Protein AF-A0A834XG68-F1 (afdb_monomer)

Foldseek 3Di:
DVVVCPVVLVVLVVVCVVQCLVVQVVVCHDPDDDQLVNSVVPGPDPDPCSSVVSVVSQVSCVVVVNDPD

InterPro domains:
  IPR012967 Caffeic acid 3-O-methyltransferase-like, dimerisation domain [PF08100] (1-69)
  IPR016461 O-methyltransferase-like [PS51683] (1-69)
  IPR016461 O-methyltransferase-like [PTHR11746] (1-67)
  IPR036388 Winged helix-like DNA-binding domain superfamily [G3DSA:1.10.10.10] (1-69)
  IPR036390 Winged helix DNA-binding domain superfamily [SSF46785] (1-69)

Secondary structure (DSSP, 8-state):
-HHHHHHHHHHHHHHHHHTTHHHHHHHH-TT----HHHHHTTSS---TTHHHHHHHHHHHHHHTTSS--

Radius of gyration: 12.08 Å; Cα contacts (8 Å, |Δi|>4): 37; chains: 1; bounding box: 31×19×31 Å

Solvent-accessible surface area (backbone atoms only — not comparable to full-atom values): 4198 Å² total; per-residue (Å²): 114,66,78,70,43,64,64,50,52,60,50,45,53,49,51,41,56,76,67,40,50,62,57,55,51,60,71,65,37,92,90,56,88,76,53,41,55,66,54,37,75,72,38,102,65,87,58,88,58,46,29,63,54,43,44,55,48,50,49,56,38,31,77,68,69,76,42,86,129

Structure (mmCIF, N/CA/C/O backbone):
data_AF-A0A834XG68-F1
#
_entry.id   AF-A0A834XG68-F1
#
loop_
_atom_site.group_PDB
_atom_site.id
_atom_site.type_symbol
_atom_site.label_atom_id
_atom_site.label_alt_id
_atom_site.label_comp_id
_atom_site.label_asym_id
_atom_site.label_entity_id
_atom_site.label_seq_id
_atom_site.pdbx_PDB_ins_code
_atom_site.Cartn_x
_atom_site.Cartn_y
_atom_site.Cartn_z
_atom_site.occupancy
_atom_site.B_iso_or_equiv
_atom_site.auth_seq_id
_atom_site.auth_comp_id
_atom_site.auth_asym_id
_atom_site.auth_atom_id
_atom_site.pdbx_PDB_model_num
ATOM 1 N N . MET A 1 1 ? 13.428 -10.168 13.135 1.00 61.00 1 MET A N 1
ATOM 2 C CA . MET A 1 1 ? 13.087 -9.655 11.784 1.00 61.00 1 MET A CA 1
ATOM 3 C C . MET A 1 1 ? 12.355 -8.308 11.794 1.00 61.00 1 MET A C 1
ATOM 5 O O . MET A 1 1 ? 12.526 -7.566 10.842 1.00 61.00 1 MET A O 1
ATOM 9 N N . GLN A 1 2 ? 11.617 -7.936 12.852 1.00 63.84 2 GLN A N 1
ATOM 10 C CA . GLN A 1 2 ? 10.939 -6.627 12.963 1.00 63.84 2 GLN A CA 1
ATOM 11 C C . GLN A 1 2 ? 11.884 -5.405 12.869 1.00 63.84 2 GLN A C 1
ATOM 13 O O . GLN A 1 2 ? 11.540 -4.426 12.220 1.00 63.84 2 GLN A O 1
ATOM 18 N N . LEU A 1 3 ? 13.116 -5.488 13.398 1.00 71.25 3 LEU A N 1
ATOM 19 C CA . LEU A 1 3 ? 14.117 -4.414 13.261 1.00 71.25 3 LEU A CA 1
ATOM 20 C C . LEU A 1 3 ? 14.438 -4.052 11.798 1.00 71.25 3 LEU A C 1
ATOM 22 O O . LEU A 1 3 ? 14.671 -2.887 11.505 1.00 71.25 3 LEU A O 1
ATOM 26 N N . VAL A 1 4 ? 14.425 -5.025 10.880 1.00 69.75 4 VAL A N 1
ATOM 27 C CA . VAL A 1 4 ? 14.679 -4.776 9.448 1.00 69.75 4 VAL A CA 1
ATOM 28 C C . VAL A 1 4 ? 13.471 -4.107 8.791 1.00 69.75 4 VAL A C 1
ATOM 30 O O . VAL A 1 4 ? 13.637 -3.264 7.921 1.00 69.75 4 VAL A O 1
ATOM 33 N N . MET A 1 5 ? 12.256 -4.427 9.246 1.00 70.62 5 MET A N 1
ATOM 34 C CA . MET A 1 5 ? 11.027 -3.800 8.750 1.00 70.62 5 MET A CA 1
ATOM 35 C C . MET A 1 5 ? 10.818 -2.378 9.290 1.00 70.62 5 MET A C 1
ATOM 37 O O . MET A 1 5 ? 10.029 -1.634 8.716 1.00 70.62 5 MET A O 1
ATOM 41 N N . SER A 1 6 ? 11.550 -1.973 10.336 1.00 77.44 6 SER A N 1
ATOM 42 C CA . SER A 1 6 ? 11.426 -0.642 10.949 1.00 77.44 6 SER A CA 1
ATOM 43 C C . SER A 1 6 ? 11.659 0.519 9.974 1.00 77.44 6 SER A C 1
ATOM 45 O O . SER A 1 6 ? 11.022 1.557 10.116 1.00 77.44 6 SER A O 1
ATOM 47 N N . SER A 1 7 ? 12.517 0.344 8.963 1.00 79.31 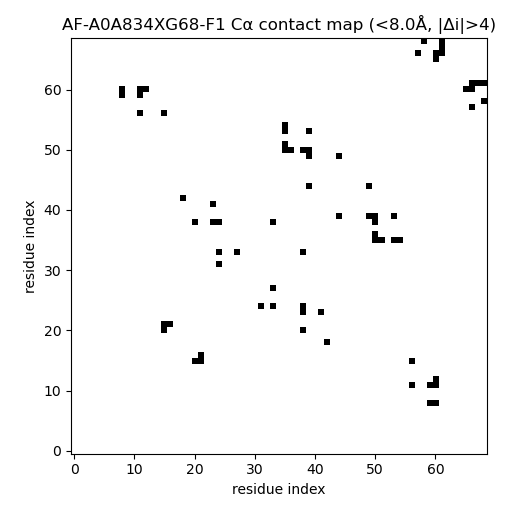7 SER A N 1
ATOM 48 C CA . SER A 1 7 ? 12.729 1.324 7.889 1.00 79.31 7 SER A CA 1
ATOM 49 C C . SER A 1 7 ? 11.824 1.092 6.678 1.00 79.31 7 SER A C 1
ATOM 51 O O . SER A 1 7 ? 11.472 2.039 5.978 1.00 79.31 7 SER A O 1
ATOM 53 N N . VAL A 1 8 ? 11.407 -0.154 6.447 1.00 84.50 8 VAL A N 1
ATOM 54 C CA . VAL A 1 8 ? 10.602 -0.543 5.283 1.00 84.50 8 VAL A CA 1
ATOM 55 C C . VAL A 1 8 ? 9.150 -0.089 5.429 1.00 84.50 8 VAL A C 1
ATOM 57 O O . VAL A 1 8 ? 8.562 0.348 4.447 1.00 84.50 8 VAL A O 1
ATOM 60 N N . ILE A 1 9 ? 8.570 -0.144 6.633 1.00 85.00 9 ILE A N 1
ATOM 61 C CA . ILE A 1 9 ? 7.172 0.266 6.858 1.00 85.00 9 ILE A CA 1
ATOM 62 C C . ILE A 1 9 ? 6.981 1.773 6.614 1.00 85.00 9 ILE A C 1
ATOM 64 O O . ILE A 1 9 ? 6.079 2.115 5.849 1.00 85.00 9 ILE A O 1
ATOM 68 N N . PRO A 1 10 ? 7.812 2.686 7.170 1.00 87.69 10 PRO A N 1
ATOM 69 C CA . PRO A 1 10 ? 7.701 4.113 6.866 1.00 87.69 10 PRO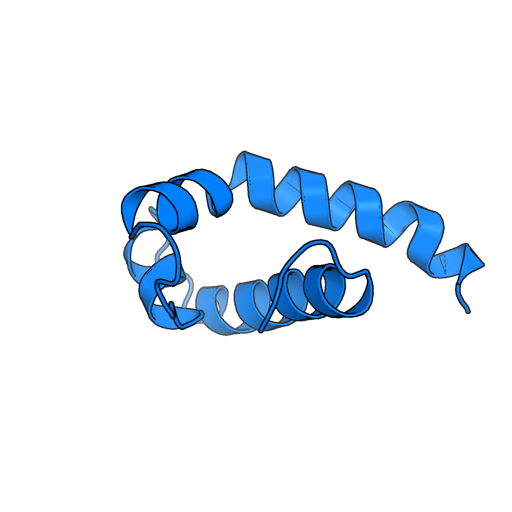 A CA 1
ATOM 70 C C . PRO A 1 10 ? 7.897 4.419 5.381 1.00 87.69 10 PRO A 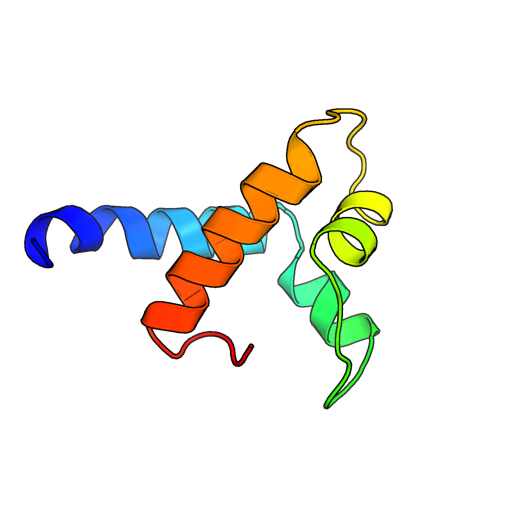C 1
ATOM 72 O O . PRO A 1 10 ? 7.152 5.222 4.828 1.00 87.69 10 PRO A O 1
ATOM 75 N N . MET A 1 11 ? 8.850 3.750 4.720 1.00 88.75 11 MET A N 1
ATOM 76 C CA . MET A 1 11 ? 9.048 3.902 3.276 1.00 88.75 11 MET A CA 1
ATOM 77 C C . MET A 1 11 ? 7.823 3.442 2.491 1.00 88.75 11 MET A C 1
ATOM 79 O O . MET A 1 11 ? 7.372 4.152 1.601 1.00 88.75 11 MET A O 1
ATOM 83 N N . ALA A 1 12 ? 7.254 2.288 2.839 1.00 89.00 12 ALA A N 1
ATOM 84 C CA . ALA A 1 12 ? 6.055 1.781 2.192 1.00 89.00 12 ALA A CA 1
ATOM 85 C C . ALA A 1 12 ? 4.892 2.765 2.353 1.00 89.00 12 ALA A C 1
ATOM 87 O O . ALA A 1 12 ? 4.289 3.161 1.357 1.00 89.00 12 ALA A O 1
ATOM 88 N N . LEU A 1 13 ? 4.638 3.231 3.579 1.00 89.56 13 LEU A N 1
ATOM 89 C CA . LEU A 1 13 ? 3.604 4.223 3.868 1.00 89.56 13 LEU A CA 1
ATOM 90 C C . LEU A 1 13 ? 3.805 5.505 3.046 1.00 89.56 13 LEU A C 1
ATOM 92 O O . LEU A 1 13 ? 2.865 5.977 2.408 1.00 89.56 13 LEU A O 1
ATOM 96 N N . GLN A 1 14 ? 5.032 6.030 3.009 1.00 90.19 14 GLN A N 1
ATOM 97 C CA . GLN A 1 14 ? 5.373 7.204 2.210 1.00 90.19 14 GLN A CA 1
ATOM 98 C C . GLN A 1 14 ? 5.116 6.964 0.720 1.00 90.19 14 GLN A C 1
ATOM 100 O O . GLN A 1 14 ? 4.441 7.766 0.087 1.00 90.19 14 GLN A O 1
ATOM 105 N N . THR A 1 15 ? 5.563 5.839 0.162 1.00 90.25 15 THR A N 1
ATOM 106 C CA . THR A 1 15 ? 5.310 5.502 -1.245 1.00 90.25 15 THR A CA 1
ATOM 107 C C . THR A 1 15 ? 3.815 5.388 -1.543 1.00 90.25 15 THR A C 1
ATOM 109 O O . THR A 1 15 ? 3.362 5.847 -2.585 1.00 90.25 15 THR A O 1
ATOM 112 N N . THR A 1 16 ? 3.018 4.815 -0.636 1.00 89.81 16 THR A N 1
ATOM 113 C CA . THR A 1 16 ? 1.559 4.711 -0.840 1.00 89.81 16 THR A CA 1
ATOM 114 C C . THR A 1 16 ? 0.879 6.085 -0.804 1.00 89.81 16 THR A C 1
ATOM 116 O O . THR A 1 16 ? -0.085 6.306 -1.538 1.00 89.81 16 THR A O 1
ATOM 119 N N . LEU A 1 17 ? 1.391 7.015 0.012 1.00 89.56 17 LEU A N 1
ATOM 120 C CA . LEU A 1 17 ? 0.965 8.419 0.031 1.00 89.56 17 LEU A CA 1
ATOM 121 C C . LEU A 1 17 ? 1.358 9.150 -1.258 1.00 89.56 17 LEU A C 1
ATOM 123 O O . LEU A 1 17 ? 0.511 9.806 -1.855 1.00 89.56 17 LEU A O 1
ATOM 127 N N . GLU A 1 18 ? 2.603 9.009 -1.714 1.00 89.25 18 GLU A N 1
ATOM 128 C CA . GLU A 1 18 ? 3.104 9.655 -2.938 1.00 89.25 18 GLU A CA 1
ATOM 129 C C . GLU A 1 18 ? 2.402 9.146 -4.198 1.00 89.25 18 GLU A C 1
ATOM 131 O O . GLU A 1 18 ? 2.142 9.916 -5.120 1.00 89.25 18 GLU A O 1
ATOM 136 N N . LEU A 1 19 ? 2.039 7.863 -4.224 1.00 88.31 19 LEU A N 1
ATOM 137 C CA . LEU A 1 19 ? 1.220 7.288 -5.288 1.00 88.31 19 LEU A CA 1
ATOM 138 C C . LEU A 1 19 ? -0.250 7.732 -5.209 1.00 88.31 19 LEU A C 1
ATOM 140 O O . LEU A 1 19 ? -0.998 7.479 -6.142 1.00 88.31 19 LEU A O 1
ATOM 144 N N . GLY A 1 20 ? -0.697 8.377 -4.129 1.00 89.75 20 GLY A N 1
ATOM 145 C CA . GLY A 1 20 ? -2.093 8.798 -3.976 1.00 89.75 20 GLY A CA 1
ATOM 146 C C . GLY A 1 20 ? -3.065 7.640 -3.728 1.00 89.75 20 GLY A C 1
ATOM 147 O O . GLY A 1 20 ? -4.268 7.782 -3.925 1.00 89.75 20 GLY A O 1
ATOM 148 N N . VAL A 1 21 ? -2.576 6.487 -3.267 1.00 90.19 21 VAL A N 1
ATOM 149 C CA . VAL A 1 21 ? -3.411 5.294 -3.049 1.00 90.19 21 VAL A CA 1
ATOM 150 C C . VAL A 1 21 ? -4.459 5.528 -1.963 1.00 90.19 21 VAL A C 1
ATOM 152 O O . VAL A 1 21 ? -5.601 5.105 -2.107 1.00 90.19 21 VAL A O 1
ATOM 155 N N . PHE A 1 22 ? -4.109 6.251 -0.897 1.00 88.75 22 PHE A N 1
ATOM 156 C CA . PHE A 1 22 ? -5.070 6.604 0.152 1.00 88.75 22 PHE A CA 1
ATOM 157 C C . PHE A 1 22 ? -6.182 7.532 -0.350 1.00 88.75 22 PHE A C 1
ATOM 159 O O . PHE A 1 22 ? -7.314 7.407 0.103 1.00 88.75 22 PHE A O 1
ATOM 166 N N . ASP A 1 23 ? -5.884 8.419 -1.302 1.00 90.31 23 ASP A N 1
ATOM 167 C CA . ASP A 1 23 ? -6.887 9.283 -1.934 1.00 90.31 23 ASP A CA 1
ATOM 168 C C . ASP A 1 23 ? -7.853 8.459 -2.798 1.00 90.31 23 ASP A C 1
ATOM 170 O O . ASP A 1 23 ? -9.065 8.651 -2.731 1.00 90.31 23 ASP A O 1
ATOM 174 N N . ILE A 1 24 ? -7.335 7.464 -3.527 1.00 90.81 24 ILE A N 1
ATOM 175 C CA . ILE A 1 24 ? -8.146 6.501 -4.286 1.00 90.81 24 ILE A CA 1
ATOM 176 C C . ILE A 1 24 ? -9.074 5.704 -3.354 1.00 90.81 24 ILE A C 1
ATOM 178 O O . ILE A 1 24 ? -10.270 5.586 -3.625 1.00 90.81 24 ILE A O 1
ATOM 182 N N . ILE A 1 25 ? -8.551 5.196 -2.232 1.00 88.00 25 ILE A N 1
ATOM 183 C CA . ILE A 1 25 ? -9.349 4.468 -1.231 1.00 88.00 25 ILE A CA 1
ATOM 184 C C . ILE A 1 25 ? -10.416 5.383 -0.619 1.00 88.00 25 ILE A C 1
ATOM 186 O O . ILE A 1 25 ? -11.580 4.997 -0.534 1.00 88.00 25 ILE A O 1
ATOM 190 N N . ALA A 1 26 ? -10.051 6.611 -0.245 1.00 88.69 26 ALA A N 1
ATOM 191 C CA . ALA A 1 26 ? -10.985 7.579 0.327 1.00 88.69 26 ALA A CA 1
ATOM 192 C C . ALA A 1 26 ? -12.109 7.951 -0.653 1.00 88.69 26 ALA A C 1
ATOM 194 O O . ALA A 1 26 ? -13.266 8.068 -0.248 1.00 88.69 26 ALA A O 1
ATOM 195 N N . LYS A 1 27 ? -11.796 8.084 -1.948 1.00 90.00 27 LYS A N 1
ATOM 196 C CA . LYS A 1 27 ? -12.778 8.349 -3.010 1.00 90.00 27 LYS A CA 1
ATOM 197 C C . LYS A 1 27 ? -13.763 7.206 -3.227 1.00 90.00 27 LYS A C 1
ATOM 199 O O . LYS A 1 27 ? -14.902 7.471 -3.600 1.00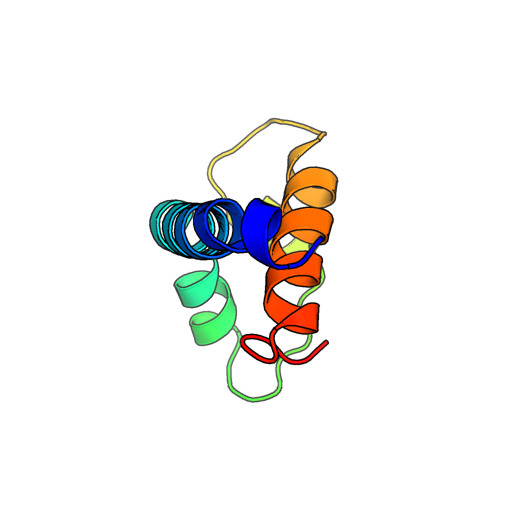 90.00 27 LYS A O 1
ATOM 204 N N . ALA A 1 28 ? -13.350 5.960 -3.002 1.00 88.12 28 ALA A N 1
ATOM 205 C CA . ALA A 1 28 ? -14.241 4.809 -3.125 1.00 88.12 28 ALA A CA 1
ATOM 206 C C . ALA A 1 28 ? -15.294 4.742 -2.003 1.00 88.12 28 ALA A C 1
ATOM 208 O O . ALA A 1 28 ? -16.350 4.141 -2.195 1.00 88.12 28 ALA A O 1
ATOM 209 N N . GLY A 1 29 ? -15.040 5.408 -0.874 1.00 85.19 29 GLY A N 1
ATOM 210 C CA . GLY A 1 29 ? -15.975 5.538 0.239 1.00 85.19 29 GLY A CA 1
ATOM 211 C C . GLY A 1 29 ? -15.740 4.541 1.375 1.00 85.19 29 GLY A C 1
ATOM 212 O O . GLY A 1 29 ? -14.967 3.588 1.273 1.00 85.19 29 GLY A O 1
ATOM 213 N N . GLU A 1 30 ? -16.407 4.786 2.503 1.00 83.62 30 GLU A N 1
ATOM 214 C CA . GLU A 1 30 ? -16.253 3.979 3.713 1.00 83.62 30 GLU A CA 1
ATOM 215 C C . GLU A 1 30 ? -16.736 2.537 3.490 1.00 83.62 30 GLU A C 1
ATOM 217 O O . GLU A 1 30 ? -17.834 2.299 2.988 1.00 83.62 30 GLU A O 1
ATOM 222 N N . GLY A 1 31 ? -15.898 1.559 3.846 1.00 80.44 31 GLY A N 1
ATOM 223 C CA . GLY A 1 31 ? -16.195 0.136 3.655 1.00 80.44 31 GLY A CA 1
ATOM 224 C C . GLY A 1 31 ? -16.053 -0.369 2.213 1.00 80.44 31 GLY A C 1
ATOM 225 O O . GLY A 1 31 ? -16.357 -1.537 1.954 1.00 80.44 31 GLY A O 1
ATOM 226 N N . ALA A 1 32 ? -15.582 0.465 1.279 1.00 83.81 32 ALA A N 1
ATOM 227 C CA . ALA A 1 32 ? -15.310 0.035 -0.085 1.00 83.81 32 ALA A CA 1
ATOM 228 C C . ALA A 1 32 ? -14.188 -1.013 -0.123 1.00 83.81 32 ALA A C 1
ATOM 230 O O . ALA A 1 32 ? -13.119 -0.839 0.463 1.00 83.81 32 ALA A O 1
ATOM 231 N N . LYS A 1 33 ? -14.431 -2.107 -0.848 1.00 81.44 33 LYS A N 1
ATOM 232 C CA . LYS A 1 33 ? -13.433 -3.145 -1.111 1.00 81.44 33 LYS A CA 1
ATOM 233 C C . LYS A 1 33 ? -12.839 -2.907 -2.486 1.00 81.44 33 LYS A C 1
ATOM 235 O O . LYS A 1 33 ? -13.489 -3.184 -3.489 1.00 81.44 33 LYS A O 1
ATOM 240 N N . LEU A 1 34 ? -11.624 -2.381 -2.512 1.00 85.62 34 LEU A N 1
ATOM 241 C CA . LEU A 1 34 ? -10.863 -2.178 -3.737 1.00 85.62 34 LEU A CA 1
ATOM 242 C C . LEU A 1 34 ? -9.844 -3.300 -3.898 1.00 85.62 34 LEU A C 1
ATOM 244 O O . LEU A 1 34 ? -9.149 -3.653 -2.944 1.00 85.62 34 LEU A O 1
ATOM 248 N N . SER A 1 35 ? -9.732 -3.843 -5.106 1.00 88.31 35 SER A N 1
ATOM 249 C CA . SER A 1 35 ? -8.610 -4.705 -5.460 1.00 88.31 35 SER A CA 1
ATOM 250 C C . SER A 1 35 ? -7.383 -3.869 -5.834 1.00 88.31 35 SER A C 1
ATOM 252 O O . SER A 1 35 ? -7.480 -2.691 -6.182 1.00 88.31 35 SER A O 1
ATOM 254 N N . ALA A 1 36 ? -6.201 -4.491 -5.822 1.00 87.69 36 ALA A N 1
ATOM 255 C CA . ALA A 1 36 ? -4.978 -3.831 -6.275 1.00 87.69 36 ALA A CA 1
ATOM 256 C C . ALA A 1 36 ? -5.043 -3.393 -7.754 1.00 87.69 36 ALA A C 1
ATOM 258 O O . ALA A 1 36 ? -4.374 -2.432 -8.127 1.00 87.69 36 ALA A O 1
ATOM 259 N N . ASN A 1 37 ? -5.861 -4.061 -8.581 1.00 88.56 37 ASN A N 1
ATOM 260 C CA . ASN A 1 37 ? -6.100 -3.652 -9.968 1.00 88.56 37 ASN A CA 1
ATOM 261 C C . ASN A 1 37 ? -6.946 -2.375 -10.033 1.00 88.56 37 ASN A C 1
ATOM 263 O O . ASN A 1 37 ? -6.555 -1.447 -10.726 1.00 88.56 37 ASN A O 1
ATOM 267 N N . ASP A 1 38 ? -8.020 -2.279 -9.238 1.00 89.88 38 ASP A N 1
ATOM 268 C CA . ASP A 1 38 ? -8.884 -1.085 -9.210 1.00 89.88 38 ASP A CA 1
ATOM 269 C C . ASP A 1 38 ? -8.109 0.177 -8.807 1.00 89.88 38 ASP A C 1
ATOM 271 O O . ASP A 1 38 ? -8.392 1.283 -9.271 1.00 89.88 38 ASP A O 1
ATOM 275 N N . ILE A 1 39 ? -7.119 0.012 -7.926 1.00 89.81 39 ILE A N 1
ATOM 276 C CA . ILE A 1 39 ? -6.207 1.08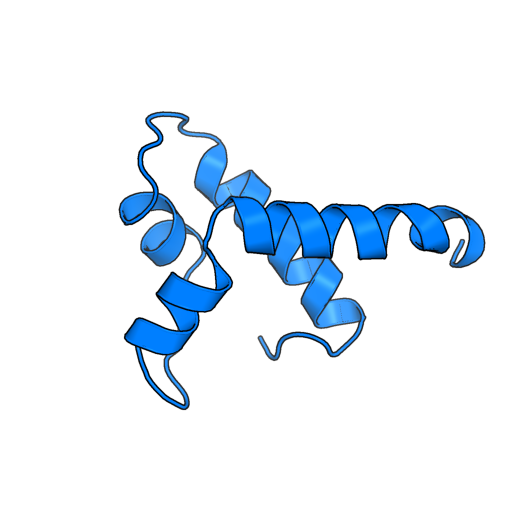6 -7.531 1.00 89.81 39 ILE A CA 1
ATOM 277 C C . ILE A 1 39 ? -5.207 1.366 -8.659 1.00 89.81 39 ILE A C 1
ATOM 279 O O . ILE A 1 39 ? -4.984 2.525 -8.995 1.00 89.81 39 ILE A O 1
ATOM 283 N N . ALA A 1 40 ? -4.622 0.329 -9.267 1.00 89.81 40 ALA A N 1
ATOM 284 C CA . ALA A 1 40 ? -3.665 0.474 -10.365 1.00 89.81 40 ALA A CA 1
ATOM 285 C C . ALA A 1 40 ? -4.258 1.187 -11.591 1.00 89.81 40 ALA A C 1
ATOM 287 O O . ALA A 1 40 ? -3.571 2.020 -12.177 1.00 89.81 40 ALA A O 1
ATOM 288 N N . ASP A 1 41 ? -5.515 0.908 -11.941 1.00 89.81 41 ASP A N 1
ATOM 289 C CA . ASP A 1 41 ? -6.221 1.527 -13.073 1.00 89.81 41 ASP A CA 1
ATOM 290 C C . ASP A 1 41 ? -6.445 3.036 -12.885 1.00 89.81 41 ASP A C 1
ATOM 292 O O . ASP A 1 41 ? -6.574 3.781 -13.856 1.00 89.81 41 ASP A O 1
ATOM 296 N N . GLN A 1 42 ? -6.467 3.507 -11.636 1.00 89.06 42 GLN A N 1
ATOM 297 C CA . GLN A 1 42 ? -6.608 4.927 -11.303 1.00 89.06 42 GLN A CA 1
ATOM 298 C C . GLN A 1 42 ? -5.264 5.660 -11.217 1.00 89.06 42 GLN A C 1
ATOM 300 O O . GLN A 1 42 ? -5.234 6.892 -11.164 1.00 89.06 42 GLN A O 1
ATOM 305 N N . LEU A 1 43 ? -4.148 4.928 -11.220 1.00 86.94 43 LEU A N 1
ATOM 306 C CA . LEU A 1 43 ? -2.817 5.516 -11.239 1.00 86.94 43 LEU A CA 1
ATOM 307 C C . LEU A 1 43 ? -2.399 5.851 -12.678 1.00 86.94 43 LEU A C 1
ATOM 309 O O . LEU A 1 43 ? -2.660 5.082 -13.602 1.00 86.94 43 LEU A O 1
ATOM 313 N N . PRO A 1 44 ? -1.663 6.954 -12.901 1.00 84.38 44 PRO A N 1
ATOM 314 C CA . PRO A 1 44 ? -1.145 7.318 -14.219 1.00 84.38 44 PRO A CA 1
ATOM 315 C C . PRO A 1 44 ? 0.084 6.466 -14.599 1.00 84.38 44 PRO A C 1
ATOM 317 O O . PRO A 1 44 ? 1.155 6.987 -14.905 1.00 84.38 44 PRO A O 1
ATOM 320 N N . THR A 1 45 ? -0.045 5.139 -14.563 1.00 84.00 45 THR A N 1
ATOM 321 C CA . THR A 1 45 ? 1.024 4.171 -14.837 1.00 84.00 45 THR A CA 1
ATOM 322 C C . THR A 1 45 ? 0.597 3.173 -15.905 1.00 84.00 45 THR A C 1
ATOM 324 O O . THR A 1 45 ? -0.555 2.765 -15.984 1.00 84.00 45 THR A O 1
ATOM 327 N N . LYS A 1 46 ? 1.552 2.769 -16.745 1.00 84.38 46 LYS A N 1
ATOM 328 C CA . LYS A 1 46 ? 1.375 1.708 -17.751 1.00 84.38 46 LYS A CA 1
ATOM 329 C C . LYS A 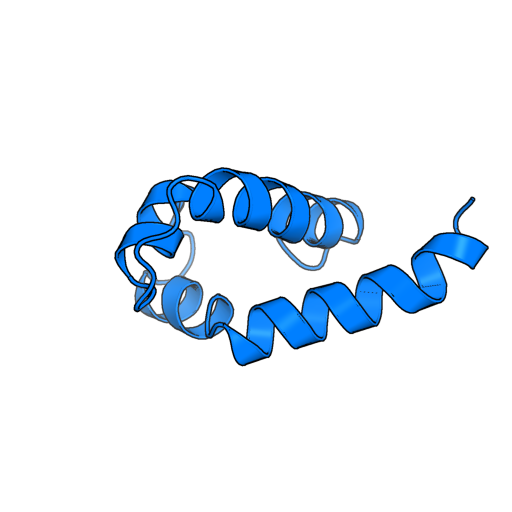1 46 ? 2.159 0.446 -17.401 1.00 84.38 46 LYS A C 1
ATOM 331 O O . LYS A 1 46 ? 2.345 -0.417 -18.255 1.00 84.38 46 LYS A O 1
ATOM 336 N N . ASN A 1 47 ? 2.689 0.369 -16.182 1.00 85.56 47 ASN A N 1
ATOM 337 C CA . ASN A 1 47 ? 3.488 -0.768 -15.761 1.00 85.56 47 ASN A CA 1
ATOM 338 C C . ASN A 1 47 ? 2.566 -1.963 -15.439 1.00 85.56 47 ASN A C 1
ATOM 340 O O . ASN A 1 47 ? 1.791 -1.879 -14.484 1.00 85.56 47 ASN A O 1
ATOM 344 N N . PRO A 1 48 ? 2.661 -3.087 -16.176 1.00 86.06 48 PRO A N 1
ATOM 345 C CA . PRO A 1 48 ? 1.851 -4.276 -15.906 1.00 86.06 48 PRO A CA 1
ATOM 346 C C . PRO A 1 48 ? 2.134 -4.895 -14.529 1.00 86.06 48 PRO A C 1
ATOM 348 O O . PRO A 1 48 ? 1.327 -5.669 -14.024 1.00 86.06 48 PRO A O 1
ATOM 351 N N . GLU A 1 49 ? 3.261 -4.558 -13.896 1.00 88.88 49 GLU A N 1
ATOM 352 C CA . GLU A 1 49 ? 3.600 -5.019 -12.549 1.00 88.88 49 GLU A CA 1
ATOM 353 C C . GLU A 1 49 ? 3.017 -4.139 -11.433 1.00 88.88 49 GLU A C 1
ATOM 355 O O . GLU A 1 49 ? 3.101 -4.519 -10.263 1.00 88.88 49 GLU A O 1
ATOM 360 N N . THR A 1 50 ? 2.402 -2.992 -11.757 1.00 88.62 50 THR A N 1
ATOM 361 C CA . THR A 1 50 ? 1.819 -2.077 -10.759 1.00 88.62 50 THR A CA 1
ATOM 362 C C . THR A 1 50 ? 0.853 -2.783 -9.802 1.00 88.62 50 THR A C 1
ATOM 364 O O . THR A 1 50 ? 1.051 -2.630 -8.596 1.00 88.62 50 THR A O 1
ATOM 367 N N . PRO A 1 51 ? -0.131 -3.587 -10.254 1.00 88.88 51 PRO A N 1
ATOM 368 C CA . PRO A 1 51 ? -1.062 -4.242 -9.336 1.00 88.88 51 PRO A CA 1
ATOM 369 C C . PRO A 1 51 ? -0.353 -5.176 -8.352 1.00 88.88 5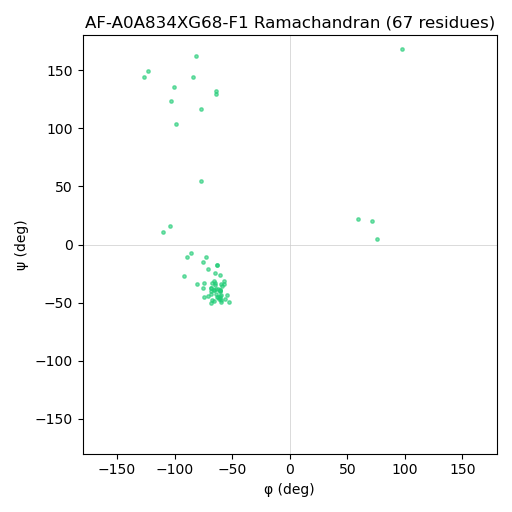1 PRO A C 1
ATOM 371 O O . PRO A 1 51 ? -0.650 -5.184 -7.164 1.00 88.88 51 PRO A O 1
ATOM 374 N N . LYS A 1 52 ? 0.656 -5.918 -8.822 1.00 91.06 52 LYS A N 1
ATOM 375 C CA . LYS A 1 52 ? 1.441 -6.838 -7.988 1.00 91.06 52 LYS A CA 1
ATOM 376 C C . LYS A 1 52 ? 2.301 -6.094 -6.964 1.00 91.06 52 LYS A C 1
ATOM 378 O O . LYS A 1 52 ? 2.477 -6.563 -5.840 1.00 91.06 52 LYS A O 1
ATOM 383 N N . MET A 1 53 ? 2.856 -4.946 -7.351 1.00 89.94 53 MET A N 1
ATOM 384 C CA . MET A 1 53 ? 3.630 -4.100 -6.446 1.00 89.94 53 MET A CA 1
ATOM 385 C C . MET A 1 53 ? 2.730 -3.469 -5.380 1.00 89.94 53 MET A C 1
ATOM 387 O O . MET A 1 53 ? 3.098 -3.488 -4.207 1.00 89.94 53 MET A O 1
A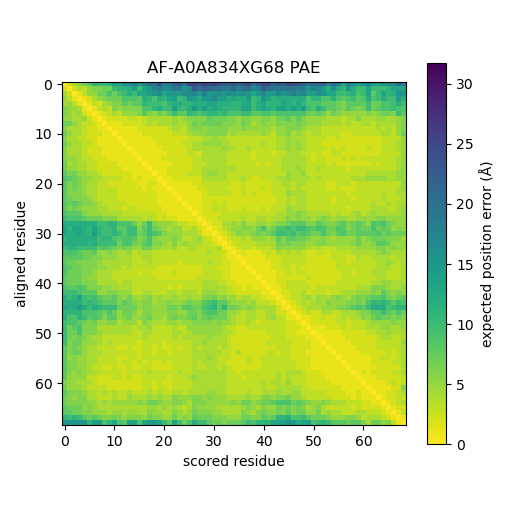TOM 391 N N . LEU A 1 54 ? 1.548 -2.982 -5.773 1.00 91.06 54 LEU A N 1
ATOM 392 C CA . LEU A 1 54 ? 0.536 -2.455 -4.859 1.00 91.06 54 LEU A CA 1
ATOM 393 C C . LEU A 1 54 ? 0.055 -3.518 -3.878 1.00 91.06 54 LEU A C 1
ATOM 395 O O . LEU A 1 54 ? 0.048 -3.250 -2.686 1.00 91.06 54 LEU A O 1
ATOM 399 N N . ASP A 1 55 ? -0.264 -4.725 -4.341 1.00 90.62 55 ASP A N 1
ATOM 400 C CA . ASP A 1 55 ? -0.706 -5.828 -3.480 1.00 90.62 55 ASP A CA 1
ATOM 401 C C . ASP A 1 55 ? 0.305 -6.114 -2.356 1.00 90.62 55 ASP A C 1
ATOM 403 O O . ASP A 1 55 ? -0.043 -6.195 -1.179 1.00 90.62 55 ASP A O 1
ATOM 407 N N . ARG A 1 56 ? 1.600 -6.127 -2.693 1.00 89.94 56 ARG A N 1
ATOM 408 C CA . ARG A 1 56 ? 2.677 -6.322 -1.715 1.00 89.94 56 ARG A CA 1
ATOM 409 C C . ARG A 1 56 ? 2.824 -5.150 -0.741 1.00 89.94 56 ARG A C 1
ATOM 411 O O . ARG A 1 56 ? 3.131 -5.367 0.431 1.00 89.94 56 ARG A O 1
ATOM 418 N N . LEU A 1 57 ? 2.629 -3.924 -1.220 1.00 89.81 57 LEU A N 1
ATOM 419 C CA . LEU A 1 57 ? 2.689 -2.695 -0.424 1.00 89.81 57 LEU A CA 1
ATOM 420 C C . LEU A 1 57 ? 1.517 -2.620 0.560 1.00 89.81 57 LEU A C 1
ATOM 422 O O . LEU A 1 57 ? 1.721 -2.448 1.760 1.00 89.81 57 LEU A O 1
ATOM 426 N N . LEU A 1 58 ? 0.303 -2.831 0.058 1.00 89.94 58 LEU A N 1
ATOM 427 C CA . LEU A 1 58 ? -0.934 -2.849 0.831 1.00 89.94 58 LEU A CA 1
ATOM 428 C C . LEU A 1 58 ? -0.930 -3.997 1.837 1.00 89.94 58 LEU A C 1
ATOM 430 O O . LEU A 1 58 ? -1.256 -3.779 3.000 1.00 89.94 58 LEU A O 1
ATOM 434 N N . GLY A 1 59 ? -0.467 -5.182 1.435 1.00 89.81 59 GLY A N 1
ATOM 435 C CA . GLY A 1 59 ? -0.287 -6.318 2.334 1.00 89.81 59 GLY A CA 1
ATOM 436 C C . GLY A 1 59 ? 0.682 -6.003 3.474 1.00 89.81 59 GLY A C 1
ATOM 437 O O . GLY A 1 59 ? 0.380 -6.289 4.631 1.00 89.81 59 GLY A O 1
ATOM 438 N N . LEU A 1 60 ? 1.813 -5.342 3.197 1.00 89.19 60 LEU A N 1
ATOM 439 C CA . LEU A 1 60 ? 2.744 -4.924 4.250 1.00 89.19 60 LEU A CA 1
ATOM 440 C C . LEU A 1 60 ? 2.079 -3.963 5.247 1.00 89.19 60 LEU A C 1
ATOM 442 O O . LEU A 1 60 ? 2.230 -4.140 6.456 1.00 89.19 60 LEU A O 1
ATOM 446 N N . LEU A 1 61 ? 1.318 -2.983 4.764 1.00 87.88 61 LEU A N 1
ATOM 447 C CA . LEU A 1 61 ? 0.577 -2.054 5.622 1.00 87.88 61 LEU A CA 1
ATOM 448 C C . LEU A 1 61 ? -0.526 -2.758 6.425 1.00 87.88 61 LEU A C 1
ATOM 450 O O . LEU A 1 61 ? -0.703 -2.470 7.609 1.00 87.88 61 LEU A O 1
ATOM 454 N N . ALA A 1 62 ? -1.220 -3.719 5.817 1.00 89.50 62 ALA A N 1
ATOM 455 C CA . ALA A 1 62 ? -2.261 -4.502 6.471 1.00 89.50 62 ALA A CA 1
ATOM 456 C C . ALA A 1 62 ? -1.707 -5.398 7.586 1.00 89.50 62 ALA A C 1
ATOM 458 O O . ALA A 1 62 ? -2.288 -5.468 8.666 1.00 89.50 62 ALA A O 1
ATOM 459 N N . THR A 1 63 ? -0.527 -6.005 7.397 1.00 88.25 63 THR A N 1
ATOM 460 C CA . THR A 1 63 ? 0.139 -6.765 8.478 1.00 88.25 63 THR A CA 1
ATOM 461 C C . THR A 1 63 ? 0.527 -5.909 9.688 1.00 88.25 63 THR A C 1
ATOM 463 O O . THR A 1 63 ? 0.755 -6.455 10.764 1.00 88.25 63 THR A O 1
ATOM 466 N N . HIS A 1 64 ? 0.578 -4.583 9.528 1.00 85.81 64 HIS A N 1
ATOM 467 C CA . HIS A 1 64 ? 0.829 -3.618 10.602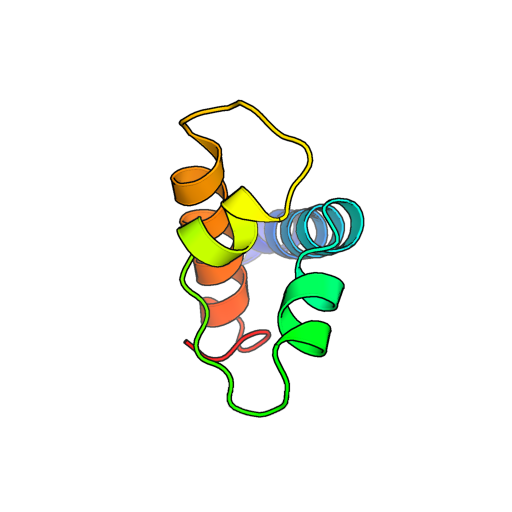 1.00 85.81 64 HIS A CA 1
ATOM 468 C C . HIS A 1 64 ? -0.448 -2.888 11.054 1.00 85.81 64 HIS A C 1
ATOM 470 O O . HIS A 1 64 ? -0.357 -1.863 11.726 1.00 85.81 64 HIS A O 1
ATOM 476 N N . SER A 1 65 ? -1.630 -3.404 10.694 1.00 84.56 65 SER A N 1
ATOM 477 C CA . SER A 1 65 ? -2.949 -2.865 11.060 1.00 84.56 65 SER A CA 1
ATOM 478 C C . SER A 1 65 ? -3.208 -1.423 10.602 1.00 84.56 65 SER A C 1
ATOM 480 O O . SER A 1 65 ? -4.055 -0.737 11.165 1.00 84.56 65 SER A O 1
ATOM 482 N N . ILE A 1 66 ? -2.485 -0.948 9.583 1.00 84.12 66 ILE A N 1
ATOM 483 C CA . ILE A 1 66 ? -2.699 0.381 8.983 1.00 84.12 66 ILE A CA 1
ATOM 484 C C . ILE A 1 66 ? -3.875 0.333 8.000 1.00 84.12 66 ILE A C 1
ATOM 486 O O . ILE A 1 66 ? -4.622 1.297 7.859 1.00 84.12 66 ILE A O 1
ATOM 490 N N . LEU A 1 67 ? -4.036 -0.804 7.325 1.00 83.06 67 LEU A N 1
ATOM 491 C CA . LEU A 1 67 ? -5.146 -1.094 6.428 1.00 83.06 67 LEU A CA 1
ATOM 492 C C . LEU A 1 67 ? -5.844 -2.366 6.893 1.00 83.06 67 LEU A C 1
ATOM 494 O O . LEU A 1 67 ? -5.217 -3.262 7.456 1.00 83.06 67 LEU A O 1
ATOM 498 N N . HIS A 1 68 ? -7.142 -2.444 6.642 1.00 77.75 68 HIS A N 1
ATOM 499 C CA . HIS A 1 68 ? -7.904 -3.670 6.822 1.00 77.75 68 HIS A CA 1
ATOM 500 C C . HIS A 1 68 ? -8.131 -4.280 5.435 1.00 77.75 68 HIS A C 1
ATOM 502 O O . HIS A 1 68 ? -8.638 -3.596 4.546 1.00 77.75 68 HIS A O 1
ATOM 508 N N . CYS A 1 69 ? -7.704 -5.532 5.255 1.00 65.44 69 CYS A N 1
ATOM 509 C CA . CYS A 1 69 ? -7.988 -6.331 4.061 1.00 65.44 69 CYS A CA 1
ATOM 510 C C . CYS A 1 69 ? -9.347 -7.030 4.177 1.00 65.44 69 CYS A C 1
ATOM 512 O O . CYS A 1 69 ? -9.670 -7.500 5.293 1.00 65.44 69 CYS A O 1
#

Nearest PDB structures (foldseek):
  6i72-assembly1_A  TM=9.853E-01  e=2.093E-04  Fragaria x ananassa
  8j3i-assembly1_A-2  TM=9.605E-01  e=3.682E-04  Coptis chinensis
  6nei-assembly1_B  TM=9.612E-01  e=6.478E-04  Thalictrum flavum subsp. glaucum
  6neg-assembly1_B  TM=9.574E-01  e=8.327E-04  Thalictrum flavum subsp. glaucum
  6nej-assembly1_B  TM=9.270E-01  e=8.866E-04  Thalictrum flavum subsp. glaucum

Organism: NCBI:txid362788

pLDDT: mean 85.63, std 6.63, range [61.0, 91.06]

Mean predicted aligned error: 4.73 Å

Sequence (69 aa):
MQLVMSSVIPMALQTTLELGVFDIIAKAGEGAKLSANDIADQLPTKNPETPKMLDRLLGLLATHSILHC